Protein AF-A0A942YE13-F1 (afdb_monomer)

Solvent-accessible surface area (backbone atoms only — not comparable to full-atom values): 6221 Å² total; per-residue (Å²): 132,63,70,67,59,58,53,52,54,48,52,52,50,50,53,55,51,49,55,50,49,50,60,56,69,72,54,64,60,77,7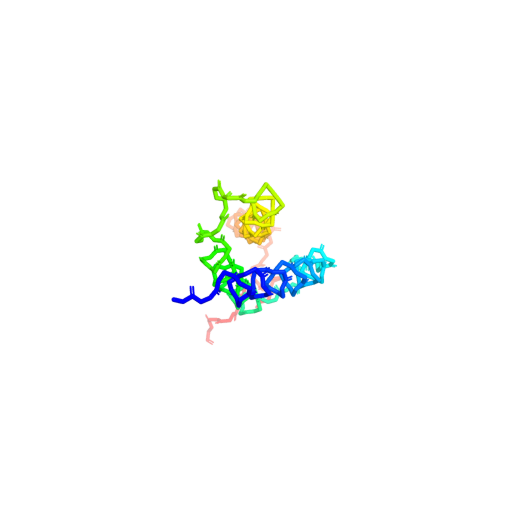9,52,52,73,66,56,49,50,52,50,46,50,51,35,48,54,51,28,58,65,32,58,80,44,27,92,79,34,69,66,38,35,49,53,32,48,50,30,52,51,52,43,48,53,49,53,50,40,50,49,54,54,51,50,54,50,49,53,54,52,52,37,35,76,68,67,74,43,59,58,82,78,38,74,83,70,62,79,78,126

Radius of gyration: 20.47 Å; Cα contacts (8 Å, |Δi|>4): 61; chains: 1; bounding box: 52×20×58 Å

Secondary structure (DSSP, 8-state):
--HHHHHHHHHHHHHHHHHHHHHHHTS-GGGS-HHHHHHHHHHHHHHHHHHHTTTTT-HHHHHHHHHHHHHHHHHHHHHHHHHHHHHHHHHHHHTTSS-GGGSTTTS---

Structure (mmCIF, N/CA/C/O backbone):
data_AF-A0A942YE13-F1
#
_entry.id   AF-A0A942YE13-F1
#
loop_
_atom_site.group_PDB
_atom_site.id
_atom_site.type_symbol
_atom_site.label_atom_id
_atom_site.label_alt_id
_atom_site.label_comp_id
_atom_site.label_asym_id
_atom_site.label_entity_id
_atom_site.label_seq_id
_atom_site.pdbx_PDB_ins_code
_atom_site.Cartn_x
_atom_site.Cartn_y
_atom_site.Cartn_z
_atom_site.occupancy
_atom_site.B_iso_or_equiv
_atom_site.auth_seq_id
_atom_site.auth_comp_id
_atom_site.auth_asym_id
_atom_site.auth_atom_id
_atom_site.pdbx_PDB_model_num
ATOM 1 N N . MET A 1 1 ? -29.725 3.488 19.773 1.00 52.12 1 MET A N 1
ATOM 2 C CA . MET A 1 1 ? -28.592 2.599 19.419 1.00 52.12 1 MET A CA 1
ATOM 3 C C . MET A 1 1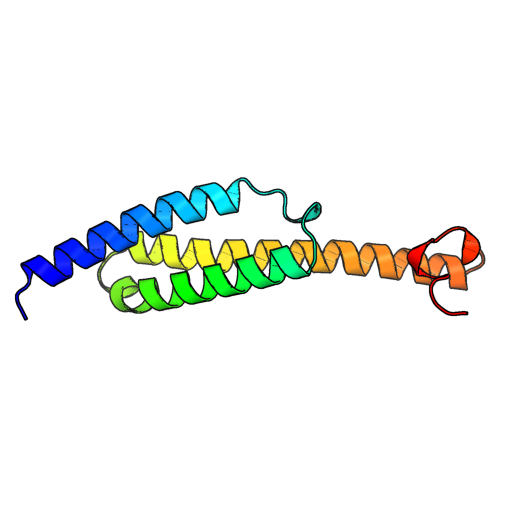 ? -27.714 2.456 20.656 1.00 52.12 1 MET A C 1
ATOM 5 O O . MET A 1 1 ? -27.336 3.473 21.220 1.00 52.12 1 MET A O 1
ATOM 9 N N . ASN A 1 2 ? -27.502 1.234 21.149 1.00 60.91 2 ASN A N 1
ATOM 10 C CA . ASN A 1 2 ? -26.867 0.960 22.447 1.00 60.91 2 ASN A CA 1
ATOM 11 C C . ASN A 1 2 ? -25.356 1.280 22.380 1.00 60.91 2 ASN A C 1
ATOM 13 O O . ASN A 1 2 ? -24.685 0.772 21.479 1.00 60.91 2 ASN A O 1
ATOM 17 N N . LEU A 1 3 ? -24.823 2.105 23.293 1.00 66.75 3 LEU A N 1
ATOM 18 C CA . LEU A 1 3 ? -23.405 2.519 23.299 1.00 66.75 3 LEU A CA 1
ATOM 19 C C . LEU A 1 3 ? -22.433 1.325 23.238 1.00 66.75 3 LEU A C 1
ATOM 21 O O . LEU A 1 3 ? -21.388 1.424 22.599 1.00 66.75 3 LEU A O 1
ATOM 25 N N . ASN A 1 4 ? -22.817 0.184 23.819 1.00 72.62 4 ASN A N 1
ATOM 26 C CA . ASN A 1 4 ? -22.022 -1.045 23.813 1.00 72.62 4 ASN A CA 1
ATOM 27 C C . ASN A 1 4 ? -21.727 -1.591 22.407 1.00 72.62 4 ASN A C 1
ATOM 29 O O . ASN A 1 4 ? -20.603 -2.006 22.139 1.00 72.62 4 ASN A O 1
ATOM 33 N N . TYR A 1 5 ? -22.691 -1.550 21.480 1.00 78.00 5 TYR A N 1
ATOM 34 C CA . TYR A 1 5 ? -22.464 -2.053 20.117 1.00 78.00 5 TYR A CA 1
ATOM 35 C C . TYR A 1 5 ? -21.508 -1.160 19.330 1.00 78.00 5 TYR A C 1
ATOM 37 O O . TYR A 1 5 ? -20.694 -1.653 18.555 1.00 78.00 5 TYR A O 1
ATOM 45 N N . ARG A 1 6 ? -21.582 0.157 19.550 1.00 77.31 6 ARG A N 1
ATOM 46 C CA . ARG A 1 6 ? -20.705 1.123 18.882 1.00 77.31 6 ARG A CA 1
ATOM 47 C C . ARG A 1 6 ? -19.260 0.982 19.361 1.00 77.31 6 ARG A C 1
ATOM 49 O O . ARG A 1 6 ? -18.348 1.066 18.548 1.00 77.31 6 ARG A O 1
ATOM 56 N N . PHE A 1 7 ? -19.064 0.724 20.653 1.00 80.25 7 PHE A N 1
ATOM 57 C CA . PHE A 1 7 ? -17.743 0.483 21.229 1.00 80.25 7 PHE A CA 1
ATOM 58 C C . PHE A 1 7 ? -17.134 -0.841 20.744 1.00 80.25 7 PHE A C 1
ATOM 60 O O . PHE A 1 7 ? -15.977 -0.870 20.332 1.00 80.25 7 PHE A O 1
ATOM 67 N N . LEU A 1 8 ? -17.928 -1.919 20.707 1.00 82.62 8 LEU A N 1
ATOM 68 C CA . LEU A 1 8 ? -17.475 -3.214 20.195 1.00 82.62 8 LEU A CA 1
ATOM 69 C C . LEU A 1 8 ? -17.079 -3.132 18.714 1.00 82.62 8 LEU A C 1
ATOM 71 O O . LEU A 1 8 ? -15.983 -3.551 18.355 1.00 82.62 8 LEU A O 1
ATOM 75 N N . ALA A 1 9 ? -17.927 -2.526 17.876 1.00 81.88 9 ALA A N 1
ATOM 76 C CA . ALA A 1 9 ? -17.638 -2.336 16.456 1.00 81.88 9 ALA A CA 1
ATOM 77 C C . ALA A 1 9 ? -16.352 -1.521 16.228 1.00 81.88 9 ALA A C 1
ATOM 79 O O . ALA A 1 9 ? -15.572 -1.836 15.332 1.00 81.88 9 ALA A O 1
ATOM 80 N N . MET A 1 10 ? -16.107 -0.505 17.062 1.00 85.00 10 MET A N 1
ATOM 81 C CA . MET A 1 10 ? -14.895 0.310 16.995 1.00 85.00 10 MET A CA 1
ATOM 82 C C . MET A 1 10 ? -13.635 -0.499 17.334 1.00 85.00 10 MET A C 1
ATOM 84 O O . MET A 1 10 ? -12.659 -0.428 16.594 1.00 85.00 10 MET A O 1
ATOM 88 N N . ASN A 1 11 ? -13.659 -1.302 18.401 1.00 86.62 11 ASN A N 1
ATOM 89 C CA . ASN A 1 11 ? -12.508 -2.128 18.783 1.00 86.62 11 ASN A CA 1
ATOM 90 C C . ASN A 1 11 ? -12.195 -3.202 17.738 1.00 86.62 11 ASN A C 1
ATOM 92 O O . ASN A 1 11 ? -11.030 -3.423 17.413 1.00 86.62 11 ASN A O 1
ATOM 96 N N . THR A 1 12 ? -13.224 -3.835 17.170 1.00 88.12 12 THR A N 1
ATOM 97 C CA . THR A 1 12 ? -13.037 -4.788 16.070 1.00 88.12 12 THR A CA 1
ATOM 98 C C . THR A 1 12 ? -12.419 -4.106 14.851 1.00 88.12 12 THR A C 1
ATOM 100 O O . THR A 1 12 ? -11.477 -4.641 14.274 1.00 88.12 12 THR A O 1
ATOM 103 N N . LEU A 1 13 ? -12.891 -2.907 14.489 1.00 87.62 13 LEU A N 1
ATOM 104 C CA . LEU A 1 13 ? -12.331 -2.136 13.377 1.00 87.62 13 LEU A CA 1
ATOM 105 C C . LEU A 1 13 ? -10.854 -1.783 13.608 1.00 87.62 13 LEU A C 1
ATOM 107 O O . LEU A 1 13 ? -10.057 -1.911 12.681 1.00 87.62 13 LEU A O 1
ATOM 111 N N . VAL A 1 14 ? -10.490 -1.356 14.822 1.00 90.19 14 VAL A N 1
ATOM 112 C CA . VAL A 1 14 ? -9.103 -1.026 15.197 1.00 90.19 14 VAL A CA 1
ATOM 113 C C . VAL A 1 14 ? -8.201 -2.247 15.066 1.00 90.19 14 VAL A C 1
ATOM 115 O O . VAL A 1 14 ? -7.185 -2.162 14.382 1.00 90.19 14 VAL A O 1
ATOM 118 N N . GLY A 1 15 ? -8.588 -3.378 15.664 1.00 92.19 15 GLY A N 1
ATOM 119 C CA . GLY A 1 15 ? -7.794 -4.608 15.621 1.00 92.19 15 GLY A CA 1
ATOM 120 C C . GLY A 1 15 ? -7.554 -5.084 14.190 1.00 92.19 15 GLY A C 1
ATOM 121 O O . GLY A 1 15 ? -6.409 -5.215 13.768 1.00 92.19 15 GLY A O 1
ATOM 122 N N . VAL A 1 16 ? -8.631 -5.223 13.408 1.00 92.44 16 VAL A N 1
ATOM 123 C CA . VAL A 1 16 ? -8.547 -5.663 12.006 1.00 92.44 16 VAL A CA 1
ATOM 124 C C . VAL A 1 16 ? -7.710 -4.699 11.165 1.00 92.44 16 VAL A C 1
ATOM 126 O O . VAL A 1 16 ? -6.870 -5.133 10.379 1.00 92.44 16 VAL A O 1
ATOM 129 N N . SER A 1 17 ? -7.906 -3.387 11.333 1.00 93.62 17 SER A N 1
ATOM 130 C CA . SER A 1 17 ? -7.155 -2.394 10.556 1.00 93.62 17 SER A CA 1
ATOM 131 C C . SER A 1 17 ? -5.672 -2.389 10.908 1.00 93.62 17 SER A C 1
ATOM 133 O O . SER A 1 17 ? -4.840 -2.216 10.023 1.00 93.62 17 SER A O 1
ATOM 135 N N . ASN A 1 18 ? -5.338 -2.575 12.183 1.00 94.62 18 ASN A N 1
ATOM 136 C CA . ASN A 1 18 ? -3.961 -2.616 12.651 1.00 94.62 18 ASN A CA 1
ATOM 137 C C . ASN A 1 18 ? -3.213 -3.841 12.111 1.00 94.62 18 ASN A C 1
ATOM 139 O O . ASN A 1 18 ? -2.134 -3.692 11.538 1.00 94.62 18 ASN A O 1
ATOM 143 N N . ASP A 1 19 ? -3.811 -5.028 12.230 1.00 95.44 19 ASP A N 1
ATOM 144 C CA . ASP A 1 19 ? -3.216 -6.267 11.720 1.00 95.44 19 ASP A CA 1
ATOM 145 C C . ASP A 1 19 ? -3.005 -6.179 10.208 1.00 95.44 19 ASP A C 1
ATOM 147 O O . ASP A 1 19 ? -1.916 -6.456 9.700 1.00 95.44 19 ASP A O 1
ATOM 151 N N . ARG A 1 20 ? -4.009 -5.667 9.488 1.00 95.06 20 ARG A N 1
ATOM 152 C CA . ARG A 1 20 ? -3.916 -5.522 8.040 1.00 95.06 20 ARG A CA 1
ATOM 153 C C . ARG A 1 20 ? -2.884 -4.481 7.607 1.00 95.06 20 ARG A C 1
ATOM 155 O O . ARG A 1 20 ? -2.141 -4.711 6.656 1.00 95.06 20 ARG A O 1
ATOM 162 N N . LEU A 1 21 ? -2.791 -3.347 8.302 1.00 94.19 21 LEU A N 1
ATOM 163 C CA . LEU A 1 21 ? -1.757 -2.344 8.026 1.00 94.19 21 LEU A CA 1
ATOM 164 C C . LEU A 1 21 ? -0.353 -2.889 8.269 1.00 94.19 21 LEU A C 1
ATOM 166 O O . LEU A 1 21 ? 0.561 -2.538 7.522 1.00 94.19 21 LEU A O 1
ATOM 170 N N . LYS A 1 22 ? -0.183 -3.748 9.277 1.00 94.19 22 LYS A N 1
ATOM 171 C CA . LYS A 1 22 ? 1.090 -4.409 9.548 1.00 94.19 22 LYS A CA 1
ATOM 172 C C . LYS A 1 22 ? 1.497 -5.311 8.383 1.00 94.19 22 LYS A C 1
ATOM 174 O O . LYS A 1 22 ? 2.586 -5.123 7.849 1.00 94.19 22 LYS A O 1
ATOM 179 N N . GLU A 1 23 ? 0.597 -6.171 7.907 1.00 94.00 23 GLU A N 1
ATOM 180 C CA . GLU A 1 23 ? 0.834 -6.998 6.712 1.00 94.00 23 GLU A CA 1
ATOM 181 C C . GLU A 1 23 ? 1.169 -6.149 5.479 1.00 94.00 23 GLU A C 1
ATOM 183 O O . GLU A 1 23 ? 2.099 -6.451 4.732 1.00 94.00 23 GLU A O 1
ATOM 188 N N . ILE A 1 24 ? 0.432 -5.054 5.259 1.00 93.44 24 ILE A N 1
ATOM 189 C CA . ILE A 1 24 ? 0.686 -4.159 4.126 1.00 93.44 24 ILE A CA 1
ATOM 190 C C . ILE A 1 24 ? 2.073 -3.521 4.242 1.00 93.44 24 ILE A C 1
ATOM 192 O O . ILE A 1 24 ? 2.777 -3.430 3.238 1.00 93.44 24 ILE A O 1
ATOM 196 N N . SER A 1 25 ? 2.467 -3.106 5.448 1.00 91.00 25 SER A N 1
ATOM 197 C CA . SER A 1 25 ? 3.747 -2.442 5.707 1.00 91.00 25 SER A CA 1
ATOM 198 C C . SER A 1 25 ? 4.970 -3.338 5.510 1.00 91.00 25 SER A C 1
ATOM 200 O O . SER A 1 25 ? 6.060 -2.818 5.287 1.00 91.00 25 SER A O 1
ATOM 202 N N . GLU A 1 26 ? 4.787 -4.658 5.569 1.00 91.62 26 GLU A N 1
ATOM 203 C CA . GLU A 1 26 ? 5.838 -5.653 5.339 1.00 91.62 26 GLU A CA 1
ATOM 204 C C . GLU A 1 26 ? 6.072 -5.923 3.839 1.00 91.62 26 GLU A C 1
ATOM 206 O O . GLU A 1 26 ? 7.064 -6.554 3.474 1.00 91.62 26 GLU A O 1
ATOM 211 N N . ASN A 1 27 ? 5.207 -5.421 2.948 1.00 91.19 27 ASN A N 1
ATOM 212 C CA . ASN A 1 27 ? 5.388 -5.588 1.508 1.00 91.19 27 ASN A CA 1
ATOM 213 C C . ASN A 1 27 ? 6.488 -4.679 0.948 1.00 91.19 27 ASN A C 1
ATOM 215 O O . ASN A 1 27 ? 6.493 -3.465 1.153 1.00 91.19 27 ASN A O 1
ATOM 219 N N . ASP A 1 28 ? 7.341 -5.245 0.095 1.00 91.12 28 ASP A N 1
ATOM 220 C CA . ASP A 1 28 ? 8.184 -4.460 -0.803 1.00 91.12 28 ASP A CA 1
ATOM 221 C C . ASP A 1 28 ? 7.368 -3.998 -2.018 1.00 91.12 28 ASP A C 1
ATOM 223 O O . ASP A 1 28 ? 7.213 -4.721 -3.009 1.00 91.12 28 ASP A O 1
ATOM 227 N N . PHE A 1 29 ? 6.859 -2.764 -1.962 1.00 91.12 29 PHE A N 1
ATOM 228 C CA . PHE A 1 29 ? 6.067 -2.186 -3.048 1.00 91.12 29 PHE A CA 1
ATOM 229 C C . PHE A 1 29 ? 6.818 -2.117 -4.382 1.00 91.12 29 PHE A C 1
ATOM 231 O O . PHE A 1 29 ? 6.173 -2.104 -5.426 1.00 91.12 29 PHE A O 1
ATOM 238 N N . SER A 1 30 ? 8.154 -2.107 -4.406 1.00 86.75 30 SER A N 1
ATOM 239 C CA . SER A 1 30 ? 8.903 -2.068 -5.669 1.00 86.75 30 SER A CA 1
ATOM 240 C C . SER A 1 30 ? 8.744 -3.353 -6.495 1.00 86.75 30 SER A C 1
ATOM 242 O O . SER A 1 30 ? 8.776 -3.302 -7.726 1.00 86.75 30 SER A O 1
ATOM 244 N N . SER A 1 31 ? 8.489 -4.479 -5.823 1.00 89.44 31 SER A N 1
ATOM 245 C CA . SER A 1 31 ? 8.299 -5.800 -6.430 1.00 89.44 31 SER A CA 1
ATOM 246 C C . SER A 1 31 ? 6.878 -6.045 -6.955 1.00 89.44 31 SER A C 1
ATOM 248 O O . SER A 1 31 ? 6.649 -6.964 -7.744 1.00 89.44 31 SER A O 1
ATOM 250 N N . LEU A 1 32 ? 5.911 -5.219 -6.542 1.00 91.06 32 LEU A N 1
ATOM 251 C CA . LEU A 1 32 ? 4.506 -5.407 -6.881 1.00 91.06 32 LEU A CA 1
ATOM 252 C C . LEU A 1 32 ? 4.181 -4.940 -8.301 1.00 91.06 32 LEU A C 1
ATOM 254 O O . LEU A 1 32 ? 4.646 -3.905 -8.787 1.00 91.06 32 LEU A O 1
ATOM 258 N N . THR A 1 33 ? 3.275 -5.667 -8.949 1.00 90.50 33 THR A N 1
ATOM 259 C CA . THR A 1 33 ? 2.678 -5.239 -10.216 1.00 90.50 33 THR A CA 1
ATOM 260 C C . THR A 1 33 ? 1.789 -4.008 -10.019 1.00 90.50 33 THR A C 1
ATOM 262 O O . THR A 1 33 ? 1.233 -3.779 -8.944 1.00 90.50 33 THR A O 1
ATOM 265 N N . ARG A 1 34 ? 1.565 -3.239 -11.093 1.00 88.62 34 ARG A N 1
ATOM 266 C CA . ARG A 1 34 ? 0.648 -2.082 -11.068 1.00 88.62 34 ARG A CA 1
ATOM 267 C C . ARG A 1 34 ? -0.760 -2.439 -10.583 1.00 88.62 34 ARG A C 1
ATOM 269 O O . ARG A 1 34 ? -1.370 -1.650 -9.874 1.00 88.62 34 ARG A O 1
ATOM 276 N N . VAL A 1 35 ? -1.267 -3.620 -10.942 1.00 91.88 35 VAL A N 1
ATOM 277 C CA . VAL A 1 35 ? -2.602 -4.078 -10.521 1.00 91.88 35 VAL A CA 1
ATOM 278 C C . VAL A 1 35 ? -2.630 -4.356 -9.018 1.00 91.88 35 VAL A C 1
ATOM 280 O O . VAL A 1 35 ? -3.542 -3.906 -8.335 1.00 91.88 35 VAL A O 1
ATOM 283 N N . GLN A 1 36 ? -1.606 -5.026 -8.480 1.00 93.31 36 GLN A N 1
ATOM 284 C CA . GLN A 1 36 ? -1.493 -5.264 -7.036 1.00 93.31 36 GLN A CA 1
ATOM 285 C C . GLN A 1 36 ? -1.410 -3.950 -6.252 1.00 93.31 36 GLN A C 1
ATOM 287 O O . GLN A 1 36 ? -2.118 -3.784 -5.263 1.00 93.31 36 GLN A O 1
ATOM 292 N N . LYS A 1 37 ? -0.614 -2.985 -6.730 1.00 93.62 37 LYS A N 1
ATOM 293 C CA . LYS A 1 37 ? -0.531 -1.643 -6.133 1.00 93.62 37 LYS A CA 1
ATOM 294 C C . LYS A 1 37 ? -1.863 -0.899 -6.162 1.00 93.62 37 LYS A C 1
ATOM 296 O O . LYS A 1 37 ? -2.239 -0.289 -5.166 1.00 93.62 37 LYS A O 1
ATOM 301 N N . ALA A 1 38 ? -2.584 -0.957 -7.283 1.00 93.56 38 ALA A N 1
ATOM 302 C CA . ALA A 1 38 ? -3.899 -0.335 -7.409 1.00 93.56 38 ALA A CA 1
ATOM 303 C C . ALA A 1 38 ? -4.906 -0.948 -6.426 1.00 93.56 38 ALA A C 1
ATOM 305 O O . ALA A 1 38 ? -5.601 -0.213 -5.727 1.00 93.56 38 AL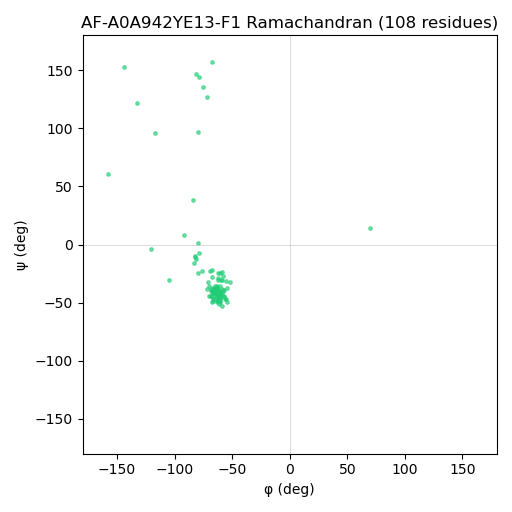A A O 1
ATOM 306 N N . ASN A 1 39 ? -4.924 -2.279 -6.310 1.00 95.31 39 ASN A N 1
ATOM 307 C CA . ASN A 1 39 ? -5.786 -2.985 -5.364 1.00 95.31 39 ASN A CA 1
ATOM 308 C C . ASN A 1 39 ? -5.467 -2.599 -3.912 1.00 95.31 39 ASN A C 1
ATOM 310 O O . ASN A 1 39 ? -6.380 -2.240 -3.175 1.00 95.31 39 ASN A O 1
ATOM 314 N N . LEU A 1 40 ? -4.185 -2.574 -3.527 1.00 95.25 40 LEU A N 1
ATOM 315 C CA . LEU A 1 40 ? -3.763 -2.138 -2.190 1.00 95.25 40 LEU A CA 1
ATOM 316 C C . LEU A 1 40 ? -4.114 -0.669 -1.917 1.00 95.25 40 LEU A C 1
ATOM 318 O O . LEU A 1 40 ? -4.566 -0.327 -0.830 1.00 95.25 40 LEU A O 1
ATOM 322 N N . SER A 1 41 ? -3.938 0.218 -2.897 1.00 95.31 41 SER A N 1
ATOM 323 C CA . SER A 1 41 ? -4.283 1.637 -2.748 1.00 95.31 41 SER A CA 1
ATOM 324 C C . SER A 1 41 ? -5.790 1.860 -2.565 1.00 95.31 41 SER A C 1
ATOM 326 O O . SER A 1 41 ? -6.197 2.753 -1.807 1.00 95.31 41 SER A O 1
ATOM 328 N N . ASN A 1 42 ? -6.618 1.050 -3.234 1.00 96.00 42 ASN A N 1
ATOM 329 C CA . ASN A 1 42 ? -8.069 1.046 -3.051 1.00 96.00 42 ASN A CA 1
ATOM 330 C C . ASN A 1 42 ? -8.439 0.538 -1.656 1.00 96.00 42 ASN A C 1
ATOM 332 O O . ASN A 1 42 ? -9.144 1.238 -0.932 1.00 96.00 42 ASN A O 1
ATOM 336 N N . GLU A 1 43 ? -7.878 -0.602 -1.249 1.00 95.31 43 GLU A N 1
ATOM 337 C CA . GLU A 1 43 ? -8.075 -1.189 0.078 1.00 95.31 43 GLU A CA 1
ATOM 338 C C . GLU A 1 43 ? -7.723 -0.193 1.198 1.00 95.31 43 GLU A C 1
ATOM 340 O O . GLU A 1 43 ? -8.544 0.093 2.070 1.00 95.31 43 GLU A O 1
ATOM 345 N N . LEU A 1 44 ? -6.550 0.444 1.122 1.00 95.56 44 LEU A N 1
ATOM 346 C CA . LEU A 1 44 ? -6.129 1.484 2.070 1.00 95.56 44 LEU A CA 1
ATOM 347 C C . LEU A 1 44 ? -7.084 2.690 2.086 1.00 95.56 44 LEU A C 1
ATOM 349 O O . LEU A 1 44 ? -7.239 3.349 3.114 1.00 95.56 44 LEU A O 1
ATOM 353 N N . GLY A 1 45 ? -7.728 3.001 0.957 1.00 95.12 45 GLY A N 1
ATOM 354 C CA . GLY A 1 45 ? -8.746 4.049 0.870 1.00 95.12 45 GLY A CA 1
ATOM 355 C C . GLY A 1 45 ? -10.042 3.675 1.591 1.00 95.12 45 GLY A C 1
ATOM 356 O O . GLY A 1 45 ? -10.591 4.489 2.333 1.00 95.12 45 GLY A O 1
ATOM 357 N N . GLU A 1 46 ? -10.513 2.444 1.415 1.00 94.12 46 GLU A N 1
ATOM 358 C CA . GLU A 1 46 ? -11.699 1.922 2.102 1.00 94.12 46 GLU A CA 1
ATOM 359 C C . GLU A 1 46 ? -11.481 1.828 3.619 1.00 94.12 46 GLU A C 1
ATOM 361 O O . GLU A 1 46 ? -12.340 2.247 4.405 1.00 94.12 46 GLU A O 1
ATOM 366 N N . MET A 1 47 ? -10.297 1.370 4.036 1.00 93.75 47 MET A N 1
ATOM 367 C CA . MET A 1 47 ? -9.883 1.354 5.440 1.00 93.75 47 MET A CA 1
ATOM 368 C C . MET A 1 47 ? -9.845 2.767 6.027 1.00 93.75 47 MET A C 1
ATOM 370 O O . MET A 1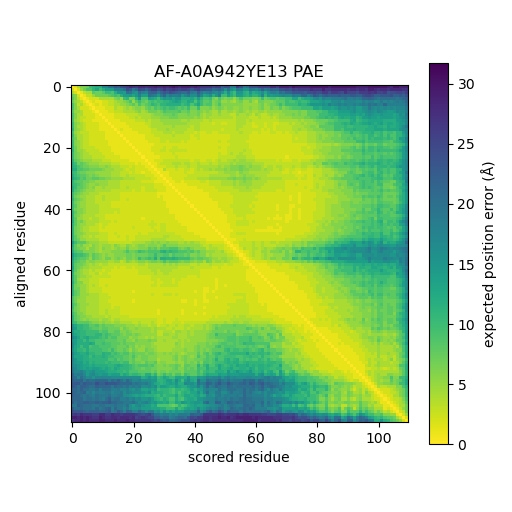 47 ? -10.456 3.018 7.068 1.00 93.75 47 MET A O 1
ATOM 374 N N . TYR A 1 48 ? -9.199 3.715 5.337 1.00 94.88 48 TYR A N 1
ATOM 375 C CA . TYR A 1 48 ? -9.174 5.115 5.760 1.00 94.88 48 TYR A CA 1
ATOM 376 C C . TYR A 1 48 ? -10.586 5.671 5.948 1.00 94.88 48 TYR A C 1
ATOM 378 O O . TYR A 1 48 ? -10.873 6.280 6.977 1.00 94.88 48 TYR A O 1
ATOM 386 N N . ASN A 1 49 ? -11.484 5.442 4.987 1.00 92.38 49 ASN A N 1
ATOM 387 C CA . ASN A 1 49 ? -12.862 5.926 5.056 1.00 92.38 49 ASN A CA 1
ATOM 388 C C . ASN A 1 49 ? -13.598 5.351 6.273 1.00 92.38 49 ASN A C 1
ATOM 390 O O . ASN A 1 49 ? -14.245 6.100 7.011 1.00 92.38 49 ASN A O 1
ATOM 394 N N . SER A 1 50 ? -13.424 4.057 6.538 1.00 90.31 50 SER A N 1
ATOM 395 C C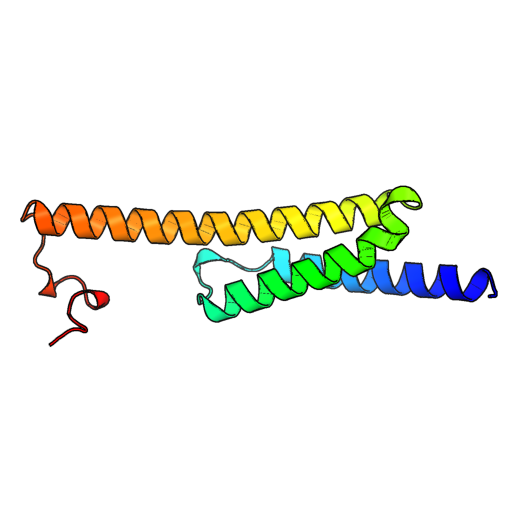A . SER A 1 50 ? -14.016 3.378 7.696 1.00 90.31 50 SER A CA 1
ATOM 396 C C . SER A 1 50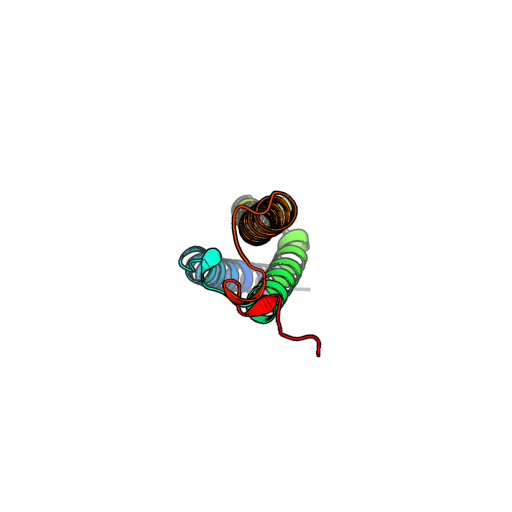 ? -13.499 3.949 9.024 1.00 90.31 50 SER A C 1
ATOM 398 O O . SER A 1 50 ? -14.283 4.251 9.926 1.00 90.31 50 SER A O 1
ATOM 400 N N . LEU A 1 51 ? -12.189 4.192 9.128 1.00 90.31 51 LEU A N 1
ATOM 401 C CA . LEU A 1 51 ? -11.547 4.785 10.309 1.00 90.31 51 LEU A CA 1
ATOM 402 C C . LEU A 1 51 ? -11.890 6.275 10.475 1.00 90.31 51 LEU A C 1
ATOM 404 O O . LEU A 1 51 ? -12.022 6.778 11.593 1.00 90.31 51 LEU A O 1
ATOM 408 N N . SER A 1 52 ? -12.094 6.998 9.371 1.00 88.12 52 SER A N 1
ATOM 409 C CA . SER A 1 52 ? -12.313 8.448 9.371 1.00 88.12 52 SER A CA 1
ATOM 410 C C . SER A 1 52 ? -13.554 8.884 10.152 1.00 88.12 52 SER A C 1
ATOM 412 O O . SER A 1 52 ? -13.584 9.997 10.674 1.00 88.12 52 SER A O 1
ATOM 414 N N . THR A 1 53 ? -14.537 7.993 10.295 1.00 85.81 53 THR A N 1
ATOM 415 C CA . THR A 1 53 ? -15.773 8.242 11.050 1.00 85.81 53 THR A CA 1
ATOM 416 C C . THR A 1 53 ? -15.518 8.348 12.559 1.00 85.81 53 THR A C 1
ATOM 418 O O . THR A 1 53 ? -16.292 8.976 13.280 1.00 85.81 53 THR A O 1
ATOM 421 N N . PHE A 1 54 ? -14.417 7.770 13.047 1.00 83.75 54 PHE A N 1
ATOM 422 C CA . PHE A 1 54 ? -14.093 7.687 14.474 1.00 83.75 54 PHE A CA 1
ATOM 423 C C . PHE A 1 54 ? -12.767 8.367 14.843 1.00 83.75 54 PHE A C 1
ATOM 425 O O . PHE A 1 54 ? -12.452 8.479 16.028 1.00 83.75 54 PHE A O 1
ATOM 432 N N . LYS A 1 55 ? -12.010 8.879 13.860 1.00 82.75 55 LYS A N 1
ATOM 433 C CA . LYS A 1 55 ? -10.676 9.470 14.075 1.00 82.75 55 LYS A CA 1
ATOM 434 C C . LYS A 1 55 ? -10.646 10.641 15.064 1.00 82.75 55 LYS A C 1
ATOM 436 O O . LYS A 1 55 ? -9.622 10.873 15.684 1.00 82.75 55 LYS A O 1
ATOM 441 N N . SER A 1 56 ? -11.743 11.387 15.219 1.00 83.38 56 SER A N 1
ATOM 442 C CA . SER A 1 56 ? -11.823 12.508 16.170 1.00 83.38 56 SER A CA 1
ATOM 443 C C . SER A 1 56 ? -12.121 12.072 17.607 1.00 83.38 56 SER A C 1
ATOM 445 O O . SER A 1 56 ? -12.085 12.898 18.512 1.00 83.38 56 SER A O 1
ATOM 447 N N . VAL A 1 57 ? -12.484 10.803 17.808 1.00 82.69 57 VAL A N 1
ATOM 448 C CA . VAL A 1 57 ? -12.934 10.260 19.097 1.00 82.69 57 VAL A CA 1
ATOM 449 C C . VAL A 1 57 ? -11.849 9.403 19.745 1.00 82.69 57 VAL A C 1
ATOM 451 O O . VAL A 1 57 ? -11.778 9.350 20.969 1.00 82.69 57 VAL A O 1
ATOM 454 N N . ASN A 1 58 ? -10.997 8.752 18.947 1.00 84.19 58 ASN A N 1
ATOM 455 C CA . ASN A 1 58 ? -9.908 7.916 19.443 1.00 84.19 58 ASN A CA 1
ATOM 456 C C . ASN A 1 58 ? -8.589 8.237 18.702 1.00 84.19 58 ASN A C 1
ATOM 458 O O . ASN A 1 58 ? -8.537 8.082 17.476 1.00 84.19 58 ASN A O 1
ATOM 462 N N . PRO A 1 59 ? -7.518 8.641 19.416 1.00 89.06 59 PRO A N 1
ATOM 463 C CA . PRO A 1 59 ? -6.216 8.927 18.811 1.00 89.06 59 PRO A CA 1
ATOM 464 C C . PRO A 1 59 ? -5.571 7.709 18.130 1.00 89.06 59 PRO A C 1
ATOM 466 O O . PRO A 1 59 ? -4.862 7.882 17.143 1.00 89.06 59 PRO A O 1
ATOM 469 N N . GLU A 1 60 ? -5.840 6.481 18.576 1.00 89.44 60 GLU A N 1
ATOM 470 C CA . GLU A 1 60 ? -5.337 5.263 17.918 1.00 89.44 60 GLU A CA 1
ATOM 471 C C . GLU A 1 60 ? -5.926 5.116 16.510 1.00 89.44 60 GLU A C 1
ATOM 473 O O . GLU A 1 60 ? -5.220 4.829 15.547 1.00 89.44 60 GLU A O 1
ATOM 478 N N . ILE A 1 61 ? -7.219 5.409 16.351 1.00 90.12 61 ILE A N 1
ATOM 479 C CA . ILE A 1 61 ? -7.886 5.397 15.042 1.00 90.12 61 ILE A CA 1
ATOM 480 C C . ILE A 1 61 ? -7.312 6.485 14.139 1.00 90.12 61 ILE A C 1
ATOM 482 O O . ILE A 1 61 ? -7.148 6.275 12.937 1.00 90.12 61 ILE A O 1
ATOM 486 N N . GLN A 1 62 ? -6.987 7.648 14.707 1.00 91.25 62 GLN A N 1
ATOM 487 C CA . GLN A 1 62 ? -6.313 8.710 13.970 1.00 91.25 62 GLN A CA 1
ATOM 488 C C . GLN A 1 62 ? -4.932 8.262 13.473 1.00 91.25 62 GLN A C 1
ATOM 490 O O . GLN A 1 62 ? -4.590 8.533 12.319 1.00 91.25 62 GLN A O 1
ATOM 495 N N . GLN A 1 63 ? -4.158 7.563 14.305 1.00 92.75 63 GLN A N 1
ATOM 496 C CA . GLN A 1 63 ? -2.867 6.999 13.909 1.00 92.75 63 GLN A CA 1
ATOM 497 C C . GLN A 1 63 ? -3.030 5.970 12.788 1.00 92.75 63 GLN A C 1
ATOM 499 O O . GLN A 1 63 ? -2.383 6.108 11.754 1.00 92.75 63 GLN A O 1
ATOM 504 N N . LEU A 1 64 ? -3.960 5.019 12.914 1.00 93.56 64 LEU A N 1
ATOM 505 C CA . LEU A 1 64 ? -4.227 4.023 11.868 1.00 93.56 64 LEU A CA 1
ATOM 506 C C . LEU A 1 64 ? -4.676 4.667 10.549 1.00 93.56 64 LEU A C 1
ATOM 508 O O . LEU A 1 64 ? -4.211 4.288 9.475 1.00 93.56 64 LEU A O 1
ATOM 512 N N . ALA A 1 65 ? -5.535 5.687 10.608 1.00 93.94 65 ALA A N 1
ATOM 513 C CA . ALA A 1 65 ? -5.935 6.442 9.422 1.00 93.94 65 ALA A CA 1
ATOM 514 C C . ALA A 1 65 ? 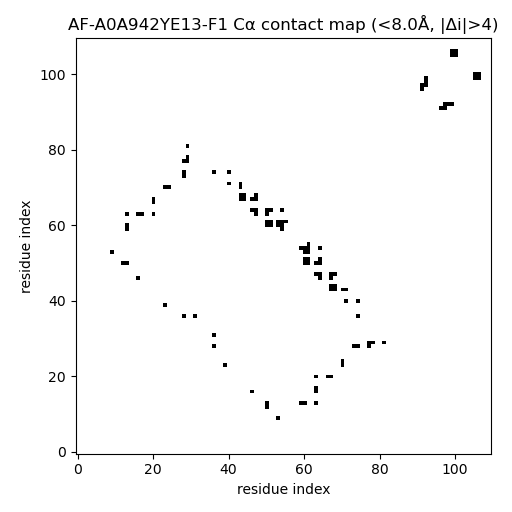-4.737 7.169 8.782 1.00 93.94 65 ALA A C 1
ATOM 516 O O . ALA A 1 65 ? -4.629 7.239 7.559 1.00 93.94 65 ALA A O 1
ATOM 517 N N . THR A 1 66 ? -3.817 7.684 9.597 1.00 94.75 66 THR A N 1
ATOM 518 C CA . THR A 1 66 ? -2.584 8.324 9.114 1.00 94.75 66 THR A CA 1
ATOM 519 C C . THR A 1 66 ? -1.677 7.299 8.438 1.00 94.75 66 THR A C 1
ATOM 521 O O . THR A 1 66 ? -1.275 7.511 7.296 1.00 94.75 66 THR A O 1
ATOM 524 N N . MET A 1 67 ? -1.473 6.136 9.062 1.00 94.88 67 MET A N 1
ATOM 525 C CA . MET A 1 67 ? -0.721 5.021 8.482 1.00 94.88 67 MET A CA 1
ATOM 526 C C . MET A 1 67 ? -1.312 4.558 7.146 1.00 94.88 67 MET A C 1
ATOM 528 O O . MET A 1 67 ? -0.558 4.287 6.215 1.00 94.88 67 MET A O 1
ATOM 532 N N . CYS A 1 68 ? -2.644 4.523 6.997 1.00 94.88 68 CYS A N 1
ATOM 533 C CA . CYS A 1 68 ? -3.271 4.211 5.707 1.00 94.88 68 CYS A CA 1
ATOM 534 C C . CYS A 1 68 ? -2.793 5.168 4.606 1.00 94.88 68 CYS A C 1
ATOM 536 O O . CYS A 1 68 ? -2.408 4.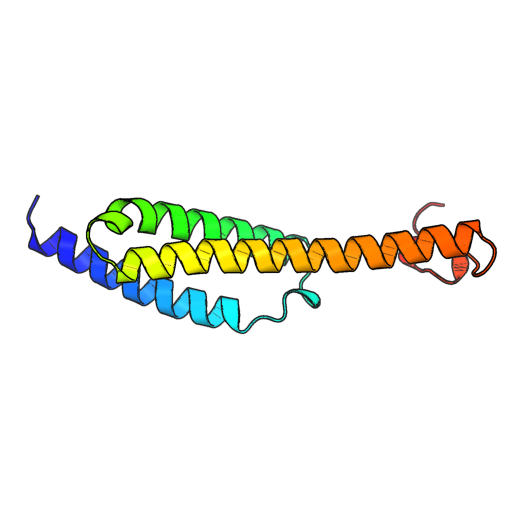737 3.519 1.00 94.88 68 CYS A O 1
ATOM 538 N N . MET A 1 69 ? -2.790 6.472 4.893 1.00 94.88 69 MET A N 1
ATOM 539 C CA . MET A 1 69 ? -2.355 7.492 3.937 1.00 94.88 69 MET A CA 1
ATOM 540 C C . MET A 1 69 ? -0.854 7.411 3.660 1.00 94.88 69 MET A C 1
ATOM 542 O O . MET A 1 69 ? -0.450 7.507 2.504 1.00 94.88 69 MET A O 1
ATOM 546 N N . GLU A 1 70 ? -0.033 7.169 4.680 1.00 95.62 70 GLU A N 1
ATOM 547 C CA . GLU A 1 70 ? 1.412 6.976 4.520 1.00 95.62 70 GLU A CA 1
ATOM 548 C C . GLU A 1 70 ? 1.736 5.782 3.616 1.00 95.62 70 GLU A C 1
ATOM 550 O O . GLU A 1 70 ? 2.576 5.893 2.724 1.00 95.62 70 GLU A O 1
ATOM 555 N N . GLN A 1 71 ? 1.044 4.652 3.783 1.00 95.12 71 GLN A N 1
ATOM 556 C CA . GLN A 1 71 ? 1.241 3.491 2.912 1.00 95.12 71 GLN A CA 1
ATOM 557 C C . GLN A 1 71 ? 0.820 3.790 1.466 1.00 95.12 71 GLN A C 1
ATOM 559 O O . GLN A 1 71 ? 1.522 3.409 0.530 1.00 95.12 71 GLN A O 1
ATOM 564 N N . LYS A 1 72 ? -0.261 4.554 1.254 1.00 95.12 72 LYS A N 1
ATOM 565 C CA . LYS A 1 72 ? -0.644 5.013 -0.095 1.00 95.12 72 LYS A CA 1
ATOM 566 C C . LYS A 1 72 ? 0.422 5.906 -0.728 1.00 95.12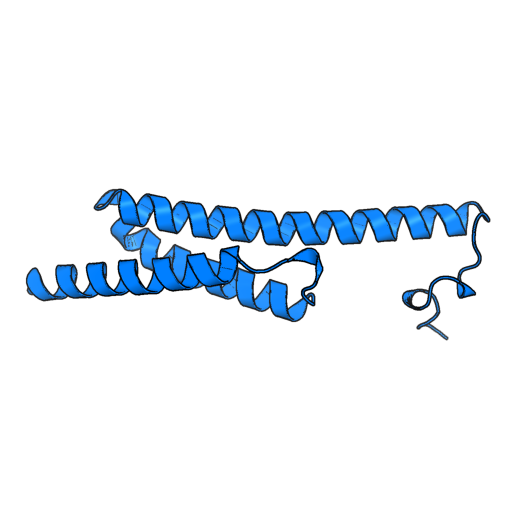 72 LYS A C 1
ATOM 568 O O . LYS A 1 72 ? 0.683 5.773 -1.924 1.00 95.12 72 LYS A O 1
ATOM 573 N N . VAL A 1 73 ? 1.045 6.787 0.055 1.00 94.81 73 VAL A N 1
ATOM 574 C CA . VAL A 1 73 ? 2.159 7.627 -0.412 1.00 94.81 73 VAL A CA 1
ATOM 575 C C . VAL A 1 73 ? 3.347 6.757 -0.817 1.00 94.81 73 VAL A C 1
ATOM 577 O O . VAL A 1 73 ? 3.830 6.902 -1.935 1.00 94.81 73 VAL A O 1
ATOM 580 N N . LYS A 1 74 ? 3.744 5.781 0.007 1.00 94.44 74 LYS A N 1
ATOM 581 C CA . LYS A 1 74 ? 4.835 4.846 -0.324 1.00 94.44 74 LYS A CA 1
ATOM 582 C C . LYS A 1 74 ? 4.575 4.060 -1.612 1.00 94.44 74 LYS A C 1
ATOM 584 O O . LYS A 1 74 ? 5.481 3.874 -2.425 1.00 94.44 74 LYS A O 1
ATOM 589 N N . ILE A 1 75 ? 3.332 3.625 -1.839 1.00 93.50 75 ILE A N 1
ATOM 590 C CA . ILE A 1 75 ? 2.940 2.984 -3.102 1.00 93.50 75 ILE A CA 1
ATOM 591 C C . ILE A 1 75 ? 3.160 3.950 -4.276 1.00 93.50 75 ILE A C 1
ATOM 593 O O . ILE A 1 75 ? 3.799 3.571 -5.259 1.00 93.50 75 ILE A O 1
ATOM 597 N N . ALA A 1 76 ? 2.699 5.199 -4.169 1.00 90.81 76 ALA A N 1
ATOM 598 C CA . ALA A 1 76 ? 2.869 6.203 -5.220 1.00 90.81 76 ALA A CA 1
ATOM 599 C C . ALA A 1 76 ? 4.347 6.550 -5.483 1.00 90.81 76 ALA A C 1
ATOM 601 O O . ALA A 1 76 ? 4.765 6.655 -6.637 1.00 90.81 76 ALA A O 1
ATOM 602 N N . GLU A 1 77 ? 5.159 6.671 -4.432 1.00 91.25 77 GLU A N 1
ATOM 603 C CA . GLU A 1 77 ? 6.604 6.898 -4.530 1.00 91.25 77 GLU A CA 1
ATOM 604 C C . GLU A 1 77 ? 7.306 5.744 -5.251 1.00 91.25 77 GLU A C 1
ATOM 606 O O . GLU A 1 77 ? 8.126 5.976 -6.141 1.00 91.25 77 GLU A O 1
ATOM 611 N N . SER A 1 78 ? 6.934 4.496 -4.948 1.00 91.25 78 SER A N 1
ATOM 612 C CA . SER A 1 78 ? 7.493 3.328 -5.637 1.00 91.25 78 SER A CA 1
ATOM 613 C C . SER A 1 78 ? 7.210 3.355 -7.147 1.00 91.25 78 SER A C 1
ATOM 615 O O . SER A 1 78 ? 8.063 2.974 -7.950 1.00 91.25 78 SER A O 1
ATOM 617 N N . ASP A 1 79 ? 6.038 3.849 -7.561 1.00 88.81 79 ASP A N 1
ATOM 618 C CA . ASP A 1 79 ? 5.703 4.027 -8.975 1.00 88.81 79 ASP A CA 1
ATOM 619 C C . ASP A 1 79 ? 6.476 5.185 -9.611 1.00 88.81 79 ASP A C 1
ATOM 621 O O . ASP A 1 79 ? 6.921 5.067 -10.756 1.00 88.81 79 ASP A O 1
ATOM 625 N N . ALA A 1 80 ? 6.683 6.283 -8.881 1.00 85.94 80 ALA A N 1
ATOM 626 C CA . ALA A 1 80 ? 7.490 7.406 -9.347 1.00 85.94 80 ALA A CA 1
ATOM 627 C C . ALA A 1 80 ? 8.940 6.981 -9.629 1.00 85.94 80 ALA A C 1
ATOM 629 O O . ALA A 1 80 ? 9.469 7.302 -10.694 1.00 85.94 80 ALA A O 1
ATOM 630 N N . VAL A 1 81 ? 9.549 6.185 -8.742 1.00 86.31 81 VAL A N 1
ATOM 631 C CA . VAL A 1 81 ? 10.910 5.649 -8.924 1.00 86.31 81 VAL A CA 1
ATOM 632 C C . VAL A 1 81 ? 11.006 4.774 -10.177 1.00 86.31 81 VAL A C 1
ATOM 634 O O . VAL A 1 81 ? 11.914 4.947 -10.995 1.00 86.31 81 VAL A O 1
ATOM 637 N N . VAL A 1 82 ? 10.047 3.864 -10.380 1.00 83.12 82 VAL A N 1
ATOM 638 C CA . VAL A 1 82 ? 10.004 3.010 -11.580 1.00 83.12 82 VAL A CA 1
ATOM 639 C C . VAL A 1 82 ? 9.821 3.850 -12.847 1.00 83.12 82 VAL A C 1
ATOM 641 O O . VAL A 1 82 ? 10.477 3.603 -13.862 1.00 83.12 82 VAL A O 1
ATOM 644 N N . ASN A 1 83 ? 8.951 4.859 -12.807 1.00 85.06 83 ASN A N 1
ATOM 645 C CA . ASN A 1 83 ? 8.702 5.737 -13.946 1.00 85.06 83 ASN A CA 1
ATOM 646 C C . ASN A 1 83 ? 9.928 6.591 -14.296 1.00 85.06 83 ASN A C 1
ATOM 648 O O . ASN A 1 83 ? 10.252 6.706 -15.478 1.00 85.06 83 ASN A O 1
ATOM 652 N N . GLU A 1 84 ? 10.639 7.131 -13.305 1.00 88.00 84 GLU A N 1
ATOM 653 C CA . GLU A 1 84 ? 11.861 7.909 -13.527 1.00 88.00 84 GLU A CA 1
ATOM 654 C C . GLU A 1 84 ? 12.990 7.029 -14.082 1.00 88.00 84 GLU A C 1
ATOM 656 O O . GLU A 1 84 ? 13.629 7.393 -15.069 1.00 88.00 84 GLU A O 1
ATOM 661 N N . SER A 1 85 ? 13.163 5.808 -13.556 1.00 86.75 85 SER A N 1
ATOM 662 C CA . SER A 1 85 ? 14.101 4.825 -14.121 1.00 86.75 85 SER A CA 1
ATOM 663 C C . SER A 1 85 ? 13.790 4.523 -15.591 1.00 86.75 85 SER A C 1
ATOM 665 O O . SER A 1 85 ? 14.678 4.521 -16.449 1.00 86.75 85 SER A O 1
ATOM 667 N N . ASN A 1 86 ? 12.511 4.322 -15.916 1.00 85.06 86 ASN A N 1
ATOM 668 C CA . ASN A 1 86 ? 12.085 4.097 -17.293 1.00 85.06 86 ASN A CA 1
ATOM 669 C C . ASN A 1 86 ? 12.337 5.325 -18.172 1.00 85.06 86 ASN A C 1
ATOM 671 O O . ASN A 1 86 ? 12.812 5.166 -19.296 1.00 85.06 86 ASN A O 1
ATOM 675 N N . ARG A 1 87 ? 12.071 6.539 -17.676 1.00 86.19 87 ARG A N 1
ATOM 676 C CA . ARG A 1 87 ? 12.329 7.799 -18.385 1.00 86.19 87 ARG A CA 1
ATOM 677 C C . ARG A 1 87 ? 13.814 7.977 -18.699 1.00 86.19 87 ARG A C 1
ATOM 679 O O . ARG A 1 87 ? 14.145 8.272 -19.847 1.00 86.19 87 ARG A O 1
ATOM 686 N N . ALA A 1 88 ? 14.691 7.729 -17.728 1.00 88.00 88 ALA A N 1
ATOM 687 C CA . ALA A 1 88 ? 16.139 7.779 -17.913 1.00 88.00 88 ALA A CA 1
ATOM 688 C C . ALA A 1 88 ? 16.604 6.793 -18.997 1.00 88.00 88 ALA A C 1
ATOM 690 O O . ALA A 1 88 ? 17.379 7.160 -19.881 1.00 88.00 88 ALA A O 1
ATOM 691 N N . LYS A 1 89 ? 16.058 5.569 -18.998 1.00 86.69 89 LYS A N 1
ATOM 692 C CA . LYS A 1 89 ? 16.317 4.576 -20.052 1.00 86.69 89 LYS A CA 1
ATOM 693 C C . LYS A 1 89 ? 15.867 5.063 -21.435 1.00 86.69 89 LYS A C 1
ATOM 695 O O . LYS A 1 89 ? 16.616 4.913 -22.395 1.00 86.69 89 LYS A O 1
ATOM 700 N N . ARG A 1 90 ? 14.696 5.711 -21.549 1.00 85.75 90 ARG A N 1
ATOM 701 C CA . ARG A 1 90 ? 14.247 6.304 -22.829 1.00 85.75 90 ARG A CA 1
ATOM 702 C C . ARG A 1 90 ? 15.184 7.403 -23.316 1.00 85.75 90 ARG A C 1
ATOM 704 O O . ARG A 1 90 ? 15.528 7.428 -24.493 1.00 85.75 90 ARG A O 1
ATOM 711 N N . ALA A 1 91 ? 15.609 8.286 -22.416 1.00 88.19 91 ALA A N 1
ATOM 712 C CA . ALA A 1 91 ? 16.539 9.359 -22.745 1.00 88.19 91 ALA A CA 1
ATOM 713 C C . ALA A 1 91 ? 17.902 8.811 -23.203 1.00 88.19 91 ALA A C 1
ATOM 715 O O . ALA A 1 91 ? 18.489 9.339 -24.142 1.00 88.19 91 ALA A O 1
ATOM 716 N N . ALA A 1 92 ? 18.387 7.725 -22.594 1.00 87.56 92 ALA A N 1
ATOM 717 C CA . ALA A 1 92 ? 19.640 7.089 -22.992 1.00 87.56 92 ALA A CA 1
ATOM 718 C C . ALA A 1 92 ? 19.572 6.467 -24.401 1.00 87.56 92 ALA A C 1
ATOM 720 O O . ALA A 1 92 ? 20.525 6.612 -25.165 1.00 87.56 92 ALA A O 1
ATOM 721 N N . VAL A 1 93 ? 18.439 5.859 -24.778 1.00 87.81 93 VAL A N 1
ATOM 722 C CA . VAL A 1 93 ? 18.203 5.380 -26.156 1.00 87.81 93 VAL A CA 1
ATOM 723 C C . VAL A 1 93 ? 18.170 6.543 -27.150 1.00 87.81 93 VAL A C 1
ATOM 725 O O . VAL A 1 93 ? 18.825 6.484 -28.183 1.00 87.81 93 VAL A O 1
ATOM 728 N N . GLN A 1 94 ? 17.484 7.645 -26.822 1.00 86.56 94 GLN A N 1
ATOM 729 C CA . GLN A 1 94 ? 17.464 8.849 -27.670 1.00 86.56 94 GLN A CA 1
ATOM 730 C C . GLN A 1 94 ? 18.853 9.481 -27.846 1.00 86.56 94 GLN A C 1
ATOM 732 O O . GLN A 1 94 ? 19.139 10.067 -28.884 1.00 86.56 94 GLN A O 1
ATOM 737 N N . GLN A 1 95 ? 19.725 9.347 -26.844 1.00 88.94 95 GLN A N 1
ATOM 738 C CA . GLN A 1 95 ? 21.125 9.777 -26.904 1.00 88.94 95 GLN A CA 1
ATOM 739 C C . GLN A 1 95 ? 22.035 8.782 -27.646 1.00 88.94 95 GLN A C 1
ATOM 741 O O . GLN A 1 95 ? 23.242 9.004 -27.697 1.00 88.94 95 GLN A O 1
ATOM 746 N N . GLY A 1 96 ? 21.498 7.676 -28.175 1.00 86.38 96 GLY A N 1
ATOM 747 C CA . GLY A 1 96 ? 22.269 6.641 -28.868 1.00 86.38 96 GLY A CA 1
ATOM 748 C C . GLY A 1 96 ? 23.188 5.821 -27.958 1.00 86.38 96 GLY A C 1
ATOM 749 O O . GLY A 1 96 ? 24.071 5.129 -28.454 1.00 86.38 96 GLY A O 1
ATOM 750 N N . LYS A 1 97 ? 23.012 5.894 -26.629 1.00 82.94 97 LYS A N 1
ATOM 751 C CA . LYS A 1 97 ? 23.826 5.138 -25.657 1.00 82.94 97 LYS A CA 1
ATOM 752 C C . LYS A 1 97 ? 23.435 3.661 -25.573 1.00 82.94 97 LYS A C 1
ATOM 754 O O . LYS A 1 97 ? 24.247 2.860 -25.131 1.00 82.94 97 LYS A O 1
ATOM 759 N N . PHE A 1 98 ? 22.207 3.335 -25.969 1.00 77.44 98 PHE A N 1
ATOM 760 C CA . PHE A 1 98 ? 21.654 1.983 -26.026 1.00 77.44 98 PHE A CA 1
ATOM 761 C C . PHE A 1 98 ? 20.736 1.856 -27.240 1.00 77.44 98 PHE A C 1
ATOM 763 O O . PHE A 1 98 ? 20.119 2.837 -27.663 1.00 77.44 98 PHE A O 1
ATOM 770 N N . SER A 1 99 ? 20.605 0.642 -27.758 1.00 79.81 99 SER A N 1
ATOM 771 C CA . SER A 1 99 ? 19.596 0.291 -28.753 1.00 79.81 99 SER A CA 1
ATOM 772 C C . SER A 1 99 ? 18.248 0.015 -28.080 1.00 79.81 99 SER A C 1
ATOM 774 O O . SER A 1 99 ? 18.188 -0.533 -26.979 1.00 79.81 99 SER A O 1
ATOM 776 N N . SER A 1 100 ? 17.134 0.341 -28.745 1.00 75.25 100 SER A N 1
ATOM 777 C CA . SER A 1 100 ? 15.789 -0.008 -28.256 1.00 75.25 100 SER A CA 1
ATOM 778 C C . SER A 1 100 ? 15.617 -1.522 -28.078 1.00 75.25 100 SER A C 1
ATOM 780 O O . SER A 1 100 ? 14.947 -1.958 -27.140 1.00 75.25 100 SER A O 1
ATOM 782 N N . TYR A 1 101 ? 16.307 -2.323 -28.899 1.00 78.75 101 TYR A N 1
ATOM 783 C CA . TYR A 1 101 ? 16.307 -3.787 -28.826 1.00 78.75 101 TYR A CA 1
ATOM 784 C C . TYR A 1 101 ? 16.868 -4.334 -27.503 1.00 78.75 101 TYR A C 1
ATOM 786 O O . TYR A 1 101 ? 16.466 -5.409 -27.063 1.00 78.75 101 TYR A O 1
ATOM 794 N N . GLU A 1 102 ? 17.713 -3.565 -26.813 1.00 77.31 102 GLU A N 1
ATOM 795 C CA . GLU A 1 102 ? 18.272 -3.922 -25.501 1.00 77.31 102 GLU A CA 1
ATOM 796 C C . GLU A 1 102 ? 17.283 -3.676 -24.347 1.00 77.31 102 GLU A C 1
ATOM 798 O O . GLU A 1 102 ? 17.538 -4.063 -23.205 1.00 77.31 102 GLU A O 1
ATOM 803 N N . ILE A 1 103 ? 16.128 -3.055 -24.622 1.00 77.81 103 ILE A N 1
ATOM 804 C CA . ILE A 1 103 ? 15.083 -2.756 -23.640 1.00 77.81 103 ILE A CA 1
ATOM 805 C C . ILE A 1 103 ? 13.801 -3.523 -24.013 1.00 77.81 103 ILE A C 1
ATOM 807 O O . ILE A 1 103 ? 12.987 -3.026 -24.792 1.00 77.81 103 ILE A O 1
ATOM 811 N N . PRO A 1 104 ? 13.541 -4.707 -23.419 1.00 78.31 104 PRO A N 1
ATOM 812 C CA . PRO A 1 104 ? 12.486 -5.623 -23.873 1.00 78.31 104 PRO A CA 1
ATOM 813 C C . PRO A 1 104 ? 11.076 -5.023 -23.960 1.00 78.31 104 PRO A C 1
ATOM 815 O O . PRO A 1 104 ? 10.282 -5.408 -24.812 1.00 78.31 104 PRO A O 1
ATOM 818 N N . TRP A 1 105 ? 10.738 -4.063 -23.095 1.00 78.38 105 TRP A N 1
ATOM 819 C CA . TRP A 1 105 ? 9.423 -3.419 -23.111 1.00 78.38 105 TRP A CA 1
ATOM 820 C C . TRP A 1 105 ? 9.277 -2.308 -24.159 1.00 78.38 105 TRP A C 1
ATOM 822 O O . TRP A 1 105 ? 8.146 -1.886 -24.387 1.00 78.38 105 TRP A O 1
ATOM 832 N N . MET A 1 106 ? 10.364 -1.836 -24.782 1.00 74.12 106 MET A N 1
ATOM 833 C CA . MET A 1 106 ? 10.318 -0.882 -25.900 1.00 74.12 106 MET A CA 1
ATOM 834 C C . MET A 1 106 ? 9.997 -1.551 -27.237 1.00 74.12 106 MET A C 1
ATOM 836 O O . MET A 1 106 ? 9.444 -0.894 -28.108 1.00 74.12 106 MET A O 1
ATOM 840 N N . ASN A 1 107 ? 10.281 -2.848 -27.376 1.00 72.75 107 ASN A N 1
ATOM 841 C CA . ASN A 1 107 ? 10.109 -3.590 -28.632 1.00 72.75 107 ASN A CA 1
ATOM 842 C C . ASN A 1 107 ? 8.732 -4.259 -28.758 1.00 72.75 107 ASN A C 1
ATOM 844 O O . ASN A 1 107 ? 8.513 -5.059 -29.657 1.00 72.75 107 ASN A O 1
ATOM 848 N N . ARG A 1 108 ? 7.793 -3.974 -27.844 1.00 63.34 108 ARG A N 1
ATOM 849 C CA . ARG A 1 108 ? 6.430 -4.545 -27.854 1.00 63.34 108 ARG A CA 1
ATOM 850 C C . ARG A 1 108 ? 5.474 -3.775 -28.774 1.00 63.34 108 ARG A C 1
ATOM 852 O O . ARG A 1 108 ? 4.321 -3.554 -28.413 1.00 63.34 108 ARG A O 1
ATOM 859 N N . GLY A 1 109 ? 5.978 -3.326 -29.916 1.00 58.94 109 GLY A N 1
ATOM 860 C CA . GLY A 1 109 ? 5.259 -2.486 -30.865 1.00 58.94 109 GLY A CA 1
ATOM 861 C C . GLY A 1 109 ? 5.855 -2.580 -32.262 1.00 58.94 109 GLY A C 1
ATOM 862 O O . GLY A 1 109 ? 6.308 -1.567 -32.782 1.00 58.94 109 GLY A O 1
ATOM 863 N N . GLU A 1 110 ? 5.851 -3.787 -32.823 1.00 42.53 110 GLU A N 1
ATOM 864 C CA . GLU A 1 110 ? 5.765 -4.057 -34.264 1.00 42.53 110 GLU A CA 1
ATOM 865 C C . GLU A 1 110 ? 4.704 -5.142 -34.479 1.00 42.53 110 GLU A C 1
ATOM 867 O O . GLU A 1 110 ? 4.654 -6.077 -33.642 1.00 42.53 110 GLU A O 1
#

Sequence (110 aa):
MNLNYRFLAMNTLVGVSNDRLKEISENDFSSLTRVQKANLSNELGEMYNSLSTFKSVNPEIQQLATMCMEQKVKIAESDAVVNESNRAKRAAVQQGKFSSYEIPWMNRGE

Foldseek 3Di:
DDVVVVVVVLVVLLVVLVVVLVVLVPDPLLPDDPVRLVVLLVVLVVSLVVLVVCCVPDVSSVVSNVSSVVSNVVNVVSVVVVVVVVVVVVVCVVVVVDPLVVPVVSPPPD

Mean predicted aligned error: 7.24 Å

Organism: NCBI:txid2833578

pLDDT: mean 86.9, std 9.33, range [42.53, 96.0]